Protein AF-A0A150WQ04-F1 (afdb_monomer_lite)

Radius of gyration: 28.23 Å; chains: 1; bounding box: 36×50×109 Å

Organism: Bdellovibrio bacteriovorus (NCBI:txid959)

Structure (mmCIF, N/CA/C/O backbone):
data_AF-A0A150WQ04-F1
#
_entry.id   AF-A0A150WQ04-F1
#
loop_
_atom_site.group_PDB
_atom_site.id
_atom_site.type_symbol
_atom_site.label_atom_id
_atom_site.label_alt_id
_atom_site.label_comp_id
_atom_site.label_asym_id
_atom_site.label_entity_id
_atom_site.label_seq_id
_atom_site.pdbx_PDB_ins_code
_atom_site.Cartn_x
_atom_site.Cartn_y
_atom_site.Cartn_z
_atom_site.occupancy
_atom_site.B_iso_or_equiv
_atom_site.auth_seq_id
_atom_site.auth_comp_id
_atom_site.auth_asym_id
_atom_site.auth_atom_id
_atom_site.pdbx_PDB_model_num
ATOM 1 N N . MET A 1 1 ? -17.648 -24.889 85.248 1.00 36.50 1 MET A N 1
ATOM 2 C CA . MET A 1 1 ? -16.222 -24.547 85.447 1.00 36.50 1 MET A CA 1
ATOM 3 C C . MET A 1 1 ? -15.378 -25.521 84.634 1.00 36.50 1 MET A C 1
ATOM 5 O O . MET A 1 1 ? -15.550 -26.703 84.865 1.00 36.50 1 MET A O 1
ATOM 9 N N . LYS A 1 2 ? -14.542 -25.002 83.711 1.00 40.31 2 LYS A N 1
ATOM 10 C CA . LYS A 1 2 ? -13.143 -25.417 83.409 1.00 40.31 2 LYS A CA 1
ATOM 11 C C . LYS A 1 2 ? -12.897 -26.932 83.184 1.00 40.31 2 LYS A C 1
ATOM 13 O O . LYS A 1 2 ? -13.078 -27.705 84.106 1.00 40.31 2 LYS A O 1
ATOM 18 N N . ASN A 1 3 ? -12.481 -27.447 82.022 1.00 40.50 3 ASN A N 1
ATOM 19 C CA . ASN A 1 3 ? -11.320 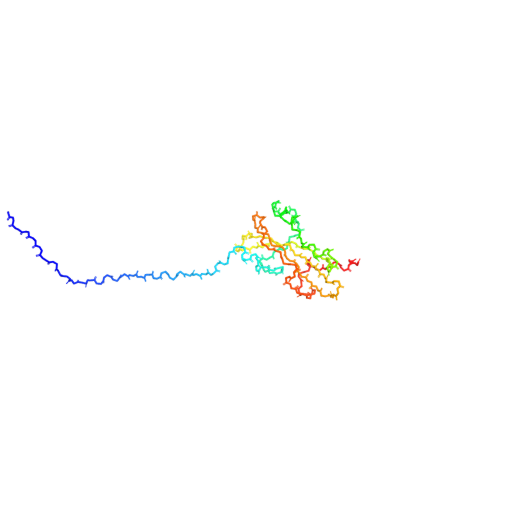-27.129 81.165 1.00 40.50 3 ASN A CA 1
ATOM 20 C C . ASN A 1 3 ? -11.610 -27.691 79.750 1.00 40.50 3 ASN A C 1
ATOM 22 O O . ASN A 1 3 ? -12.222 -28.746 79.651 1.00 40.50 3 ASN A O 1
ATOM 26 N N . LEU A 1 4 ? -11.381 -27.023 78.618 1.00 40.97 4 LEU A N 1
ATOM 27 C CA . LEU A 1 4 ? -10.168 -26.405 78.065 1.00 40.97 4 LEU A CA 1
ATOM 28 C C . LEU A 1 4 ? -9.111 -27.425 77.566 1.00 40.97 4 LEU A C 1
ATOM 30 O O . LEU A 1 4 ? -8.373 -27.988 78.363 1.00 40.97 4 LEU A O 1
ATOM 34 N N . MET A 1 5 ? -9.019 -27.491 76.226 1.00 40.22 5 MET A N 1
ATOM 35 C CA . MET A 1 5 ? -7.819 -27.599 75.367 1.00 40.22 5 MET A CA 1
ATOM 36 C C . MET A 1 5 ? -7.293 -28.949 74.825 1.00 40.22 5 MET A C 1
ATOM 38 O O . MET A 1 5 ? -6.803 -29.784 75.570 1.00 40.22 5 MET A O 1
ATOM 42 N N . PHE A 1 6 ? -7.258 -28.969 73.473 1.00 42.41 6 PHE A N 1
ATOM 43 C CA . PHE A 1 6 ? -6.320 -29.594 72.512 1.00 42.41 6 PHE A CA 1
ATOM 44 C C . PHE A 1 6 ? -6.199 -31.135 72.525 1.00 42.41 6 PHE A C 1
ATOM 46 O O . PHE A 1 6 ? -6.132 -31.761 73.566 1.00 42.41 6 PHE A O 1
ATOM 53 N N . VAL A 1 7 ? -6.186 -31.837 71.384 1.00 42.47 7 VAL A N 1
ATOM 54 C CA . VAL A 1 7 ? -5.128 -31.791 70.360 1.00 42.47 7 VAL A CA 1
ATOM 55 C C . VAL A 1 7 ? -5.639 -32.289 68.991 1.00 42.47 7 VAL A C 1
ATOM 57 O O . VAL A 1 7 ? -6.342 -33.287 68.880 1.00 42.47 7 VAL A O 1
ATOM 60 N N . PHE A 1 8 ? -5.218 -31.550 67.966 1.00 42.50 8 PHE A N 1
ATOM 61 C CA . PHE A 1 8 ? -5.157 -31.843 66.530 1.00 42.50 8 PHE A CA 1
ATOM 62 C C . PHE A 1 8 ? -4.622 -33.248 66.178 1.00 42.50 8 PHE A C 1
ATOM 64 O O . PHE A 1 8 ? -3.523 -33.581 66.608 1.00 42.50 8 PHE A O 1
ATOM 71 N N . ALA A 1 9 ? -5.273 -33.978 65.263 1.00 41.41 9 ALA A N 1
ATOM 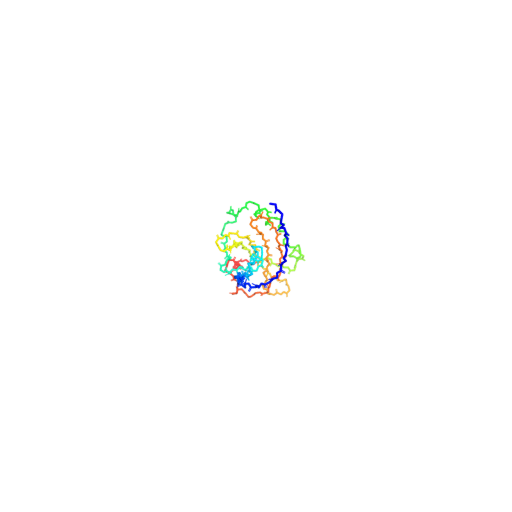72 C CA . ALA A 1 9 ? -4.579 -34.811 64.268 1.00 41.41 9 ALA A CA 1
ATOM 73 C C . ALA A 1 9 ? -5.519 -35.246 63.128 1.00 41.41 9 ALA A C 1
ATOM 75 O O . ALA A 1 9 ? -6.516 -35.921 63.349 1.00 41.41 9 ALA A O 1
ATOM 76 N N . MET A 1 10 ? -5.155 -34.807 61.920 1.00 40.50 10 MET A N 1
ATOM 77 C CA . MET A 1 10 ? -5.419 -35.352 60.583 1.00 40.50 10 MET A CA 1
ATOM 78 C C . MET A 1 10 ? -6.412 -36.518 60.422 1.00 40.50 10 MET A C 1
ATOM 80 O O . MET A 1 10 ? -6.168 -37.611 60.916 1.00 40.50 10 MET A O 1
ATOM 84 N N . LEU A 1 11 ? -7.365 -36.355 59.497 1.00 38.66 11 LEU A N 1
ATOM 85 C CA . LEU A 1 11 ? -7.437 -37.248 58.332 1.00 38.66 11 LEU A CA 1
ATOM 86 C C . LEU A 1 11 ? -8.129 -36.537 57.154 1.00 38.66 11 LEU A C 1
ATOM 88 O O . LEU A 1 11 ? -9.347 -36.405 57.071 1.00 38.66 11 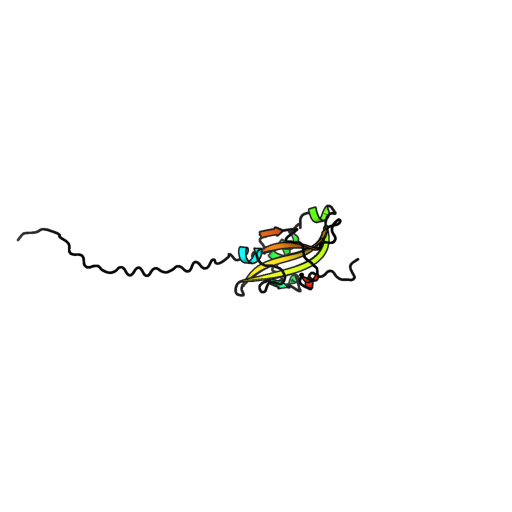LEU A O 1
ATOM 92 N N . THR A 1 12 ? -7.276 -36.015 56.277 1.00 46.84 12 THR A N 1
ATOM 93 C CA . THR A 1 12 ? -7.431 -35.910 54.819 1.00 46.84 12 THR A CA 1
ATOM 94 C C . THR A 1 12 ? -8.753 -36.425 54.239 1.00 46.84 12 THR A C 1
ATOM 96 O O . THR A 1 12 ? -8.877 -37.592 53.871 1.00 46.84 12 THR A O 1
ATOM 99 N N . SER A 1 13 ? -9.710 -35.519 54.057 1.00 43.25 13 SER A N 1
ATOM 100 C CA . SER A 1 13 ? -10.723 -35.664 53.011 1.00 43.25 13 SER A CA 1
ATOM 101 C C . SER A 1 13 ? -10.244 -34.855 51.818 1.00 43.25 13 SER A C 1
ATOM 103 O O . SER A 1 13 ? -10.257 -33.626 51.836 1.00 43.25 13 SER A O 1
ATOM 105 N N . VAL A 1 14 ? -9.732 -35.582 50.829 1.00 45.94 14 VAL A N 1
ATOM 106 C CA . VAL A 1 14 ? -9.335 -35.107 49.505 1.00 45.94 14 VAL A CA 1
ATOM 107 C C . VAL A 1 14 ? -10.547 -34.433 48.869 1.00 45.94 14 VAL A C 1
ATOM 109 O O . VAL A 1 14 ? -11.377 -35.078 48.234 1.00 45.94 14 VAL A O 1
ATOM 112 N N . VAL A 1 15 ? -10.684 -33.124 49.069 1.00 44.66 15 VAL A N 1
ATOM 113 C CA . VAL A 1 15 ? -11.524 -32.311 48.198 1.00 44.66 15 VAL A CA 1
ATOM 114 C C . VAL A 1 15 ? -10.698 -32.134 46.941 1.00 44.66 15 VAL A C 1
ATOM 116 O O . VAL A 1 15 ? -9.735 -31.370 46.916 1.00 44.66 15 VAL A O 1
ATOM 119 N N . PHE A 1 16 ? -11.037 -32.939 45.936 1.00 42.72 16 PHE A N 1
ATOM 120 C CA . PHE A 1 16 ? -10.578 -32.785 44.569 1.00 42.72 16 PHE A CA 1
ATOM 121 C C . PHE A 1 16 ? -10.738 -31.318 44.183 1.00 42.72 16 PHE A C 1
ATOM 123 O O . PHE A 1 16 ? -11.841 -30.837 43.920 1.00 42.72 16 PHE A O 1
ATOM 130 N N . VAL A 1 17 ? -9.623 -30.591 44.182 1.00 47.22 17 VAL A N 1
ATOM 131 C CA . VAL A 1 17 ? -9.541 -29.320 43.488 1.00 47.22 17 VAL A CA 1
ATOM 132 C C . VAL A 1 17 ? -9.683 -29.707 42.027 1.00 47.22 17 VAL A C 1
ATOM 134 O O . VAL A 1 17 ? -8.724 -30.186 41.421 1.00 47.22 17 VAL A O 1
ATOM 137 N N . ASN A 1 18 ? -10.899 -29.577 41.495 1.00 41.47 18 ASN A N 1
ATOM 138 C CA . ASN A 1 18 ? -11.136 -29.497 40.064 1.00 41.47 18 ASN A CA 1
ATOM 139 C C . ASN A 1 18 ? -10.281 -28.333 39.564 1.00 41.47 18 ASN A C 1
ATOM 141 O O . ASN A 1 18 ? -10.725 -27.189 39.505 1.00 41.47 18 ASN A O 1
ATOM 145 N N . HIS A 1 19 ? -9.026 -28.626 39.238 1.00 44.25 19 HIS A N 1
ATOM 146 C CA . HIS A 1 19 ? -8.267 -27.844 38.293 1.00 44.25 19 HIS A CA 1
ATOM 147 C C . HIS A 1 19 ? -8.960 -28.102 36.962 1.00 44.25 19 HIS A C 1
ATOM 149 O O . HIS A 1 19 ? -8.553 -28.956 36.179 1.00 44.25 19 HIS A O 1
ATOM 155 N N . ALA A 1 20 ? -10.062 -27.385 36.735 1.00 48.19 20 ALA A N 1
ATOM 156 C CA . ALA A 1 20 ? -10.437 -27.012 35.394 1.00 48.19 20 ALA A CA 1
ATOM 157 C C . ALA A 1 20 ? -9.240 -26.216 34.879 1.00 48.19 20 ALA A C 1
ATOM 159 O O . ALA A 1 20 ? -9.105 -25.018 35.120 1.00 48.19 20 ALA A O 1
ATOM 160 N N . GLN A 1 21 ? -8.299 -26.937 34.278 1.00 46.62 21 GLN A N 1
ATOM 161 C CA . GLN A 1 21 ? -7.299 -26.366 33.414 1.00 46.62 21 GLN A CA 1
ATOM 162 C C . GLN A 1 21 ? -8.128 -25.718 32.312 1.00 46.62 21 GLN A C 1
ATOM 164 O O . GLN A 1 21 ? -8.597 -26.385 31.391 1.00 46.62 21 GLN A O 1
ATOM 169 N N . ALA A 1 22 ? -8.404 -24.423 32.461 1.00 51.16 22 ALA A N 1
ATOM 170 C CA . ALA A 1 22 ? -8.683 -23.593 31.318 1.00 51.16 22 ALA A CA 1
ATOM 171 C C . ALA A 1 22 ? -7.450 -23.779 30.437 1.00 51.16 22 ALA A C 1
ATOM 173 O O . ALA A 1 22 ? -6.388 -23.220 30.709 1.00 51.16 22 ALA A O 1
ATOM 174 N N . GLN A 1 23 ? -7.550 -24.674 29.454 1.00 48.19 23 GLN A N 1
ATOM 175 C CA . GLN A 1 23 ? -6.697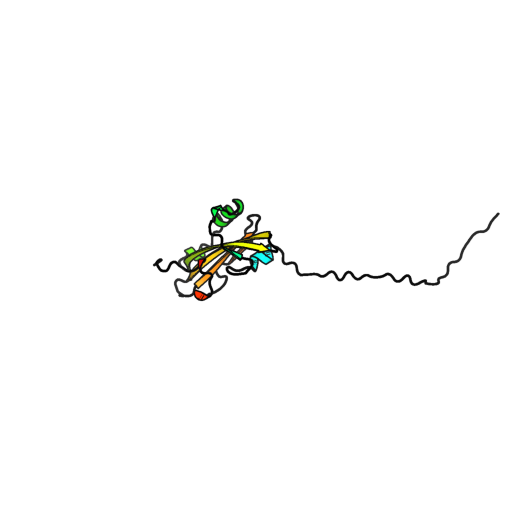 -24.611 28.289 1.00 48.19 23 GLN A CA 1
ATOM 176 C C . GLN A 1 23 ? -6.993 -23.239 27.707 1.00 48.19 23 GLN A C 1
ATOM 178 O O . GLN A 1 23 ? -7.983 -23.039 27.007 1.00 48.19 23 GLN A O 1
ATOM 183 N N . GLN A 1 24 ? -6.191 -22.267 28.126 1.00 46.12 24 GLN A N 1
ATOM 184 C CA . GLN A 1 24 ? -6.082 -20.988 27.475 1.00 46.12 24 GLN A CA 1
ATOM 185 C C . GLN A 1 24 ? -5.668 -21.346 26.051 1.00 46.12 24 GLN A C 1
ATOM 187 O O . GLN A 1 24 ? -4.519 -21.706 25.801 1.00 46.12 24 GLN A O 1
ATOM 192 N N . LEU A 1 25 ? -6.651 -21.391 25.148 1.00 47.50 25 LEU A N 1
ATOM 193 C CA . LEU A 1 25 ? -6.402 -21.377 23.720 1.00 47.50 25 LEU A CA 1
ATOM 194 C C . LEU A 1 25 ? -5.682 -20.056 23.463 1.00 47.50 25 LEU A C 1
ATOM 196 O O . LEU A 1 25 ? -6.311 -19.023 23.243 1.00 47.50 25 LEU A O 1
ATOM 200 N N . GLU A 1 26 ? -4.357 -20.074 23.545 1.00 46.97 26 GLU A N 1
ATOM 201 C CA . GLU A 1 26 ? -3.532 -19.065 22.907 1.00 46.97 26 GLU A CA 1
ATOM 202 C C . GLU A 1 26 ? -3.665 -19.301 21.405 1.00 46.97 26 GLU A C 1
ATOM 204 O O . GLU A 1 26 ? -2.834 -19.934 20.760 1.00 46.97 26 GLU A O 1
ATOM 209 N N . LEU A 1 27 ? -4.779 -18.835 20.841 1.00 53.94 27 LEU A N 1
ATOM 210 C CA . LEU A 1 27 ? -4.773 -18.477 19.437 1.00 53.94 27 LEU A CA 1
ATOM 211 C C . LEU A 1 27 ? -3.745 -17.347 19.327 1.00 53.94 27 LEU A C 1
ATOM 213 O O . LEU A 1 27 ? -3.860 -16.370 20.075 1.00 53.94 27 LEU A O 1
ATOM 217 N N . PRO A 1 28 ? -2.730 -17.460 18.456 1.00 49.75 28 PRO A N 1
ATOM 218 C CA . PRO A 1 28 ? -1.837 -16.351 18.193 1.00 49.75 28 PRO A CA 1
ATOM 219 C C . PRO A 1 28 ? -2.660 -15.304 17.444 1.00 49.75 28 PRO A C 1
ATOM 221 O O . PRO A 1 28 ? -2.694 -15.280 16.216 1.00 49.75 28 PRO A O 1
ATOM 224 N N . PHE A 1 29 ? -3.396 -14.473 18.181 1.00 58.03 29 PHE A N 1
ATOM 225 C CA . PHE A 1 29 ? -4.027 -13.302 17.607 1.00 58.03 29 PHE A CA 1
ATOM 226 C C . PHE A 1 29 ? -2.885 -12.380 17.207 1.00 58.03 29 PHE A C 1
ATOM 228 O O . PHE A 1 29 ? -2.285 -11.707 18.047 1.00 58.03 29 PHE A O 1
ATOM 235 N N . LYS A 1 30 ? -2.541 -12.418 15.917 1.00 74.75 30 LYS A N 1
ATOM 236 C CA . LYS A 1 30 ? -1.685 -11.405 15.315 1.00 74.75 30 LYS A CA 1
ATOM 237 C C . LYS A 1 30 ? -2.293 -10.044 15.646 1.00 74.75 30 LYS A C 1
ATOM 239 O O . LYS A 1 30 ? -3.510 -9.872 15.571 1.00 74.75 30 LYS A O 1
ATOM 244 N N . SER A 1 31 ? -1.466 -9.085 16.047 1.00 88.12 31 SER A N 1
ATOM 245 C CA . SER A 1 31 ? -1.954 -7.720 16.241 1.00 88.12 31 SER A CA 1
ATOM 246 C C . SER A 1 31 ? -2.472 -7.152 14.913 1.00 88.12 31 SER A C 1
ATOM 248 O O . SER A 1 31 ? -2.043 -7.578 13.844 1.00 88.12 31 SER A O 1
ATOM 250 N N . ALA A 1 32 ? -3.364 -6.160 14.966 1.00 90.62 32 ALA A N 1
ATOM 251 C CA . ALA A 1 32 ? -3.856 -5.466 13.770 1.00 90.62 32 ALA A CA 1
ATOM 252 C C . ALA A 1 32 ? -2.708 -4.957 12.872 1.00 90.62 32 ALA A C 1
ATOM 254 O O . ALA A 1 32 ? -2.760 -5.092 11.652 1.00 90.62 32 ALA A O 1
ATOM 255 N N . ASP A 1 33 ? -1.642 -4.446 13.493 1.00 93.12 33 ASP A N 1
ATOM 256 C CA . ASP A 1 33 ? -0.430 -4.008 12.800 1.00 93.12 33 ASP A CA 1
ATOM 257 C C . ASP A 1 33 ? 0.315 -5.196 12.152 1.00 93.12 33 ASP A C 1
ATOM 259 O O . ASP A 1 33 ? 0.774 -5.086 11.024 1.00 93.12 33 ASP A O 1
ATOM 263 N N . GLN A 1 34 ? 0.387 -6.364 12.804 1.00 93.06 34 GLN A N 1
ATOM 264 C CA . GLN A 1 34 ? 0.974 -7.575 12.207 1.00 93.06 34 GLN A CA 1
ATOM 265 C C . GLN A 1 34 ? 0.142 -8.133 11.049 1.00 93.06 34 GLN A C 1
ATOM 267 O O . GLN A 1 34 ? 0.710 -8.663 10.096 1.00 93.06 34 GLN A O 1
ATOM 272 N N . VAL A 1 35 ? -1.190 -8.051 11.124 1.00 93.44 35 VAL A N 1
ATOM 273 C CA . VAL A 1 35 ? -2.056 -8.406 9.991 1.00 93.44 35 VAL A CA 1
ATOM 274 C C . VAL A 1 35 ? -1.737 -7.483 8.822 1.00 93.44 35 VAL A C 1
ATOM 276 O O . VAL A 1 35 ? -1.406 -7.979 7.751 1.00 93.44 35 VAL A O 1
ATOM 279 N N . LEU A 1 36 ? -1.728 -6.167 9.051 1.00 95.19 36 LEU A N 1
ATOM 280 C CA . LEU A 1 36 ? -1.401 -5.172 8.031 1.00 95.19 36 LEU A CA 1
ATOM 281 C C . LEU A 1 36 ? -0.035 -5.426 7.376 1.00 95.19 36 LEU A C 1
ATOM 283 O O . LEU A 1 36 ? 0.031 -5.521 6.158 1.00 95.19 36 LEU A O 1
ATOM 287 N N . LEU A 1 37 ? 1.025 -5.600 8.170 1.00 93.56 37 LEU A N 1
ATOM 288 C CA . LEU A 1 37 ? 2.393 -5.808 7.670 1.00 93.56 37 LEU A CA 1
ATOM 289 C C . LEU A 1 37 ? 2.599 -7.144 6.93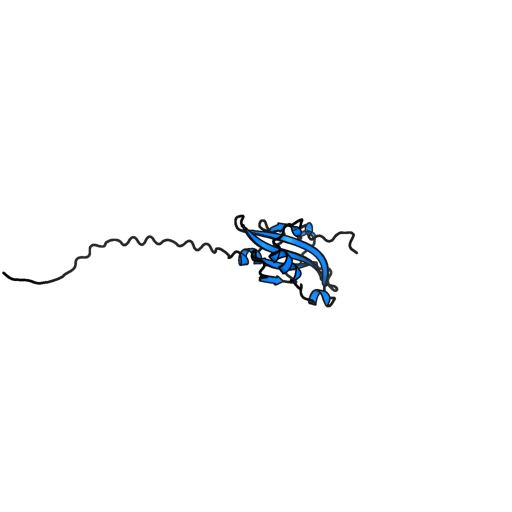6 1.00 93.56 37 LEU A C 1
ATOM 291 O O . LEU A 1 37 ? 3.588 -7.310 6.232 1.00 93.56 37 LEU A O 1
ATOM 295 N N . SER A 1 38 ? 1.692 -8.110 7.111 1.00 92.00 38 SER A N 1
ATOM 296 C CA . SER A 1 38 ? 1.744 -9.397 6.400 1.00 92.00 38 SER A CA 1
ATOM 297 C C . SER A 1 38 ? 0.721 -9.522 5.272 1.00 92.00 38 SER A C 1
ATOM 299 O O . SER A 1 38 ? 0.570 -10.614 4.736 1.00 92.00 38 SER A O 1
ATOM 301 N N . THR A 1 39 ? 0.012 -8.438 4.942 1.00 92.75 39 THR A N 1
ATOM 302 C CA . THR A 1 39 ? -1.009 -8.409 3.890 1.00 92.75 39 THR A CA 1
ATOM 303 C C . THR A 1 39 ? -0.448 -7.819 2.603 1.00 92.75 39 THR A C 1
ATOM 305 O O . THR A 1 39 ? 0.180 -6.762 2.633 1.00 92.75 39 THR A O 1
ATOM 308 N N . MET A 1 40 ? -0.756 -8.459 1.478 1.00 90.62 40 MET A N 1
ATOM 309 C CA . MET A 1 40 ? -0.340 -8.055 0.139 1.00 90.62 40 MET A CA 1
ATOM 310 C C . MET A 1 40 ? -1.498 -7.528 -0.712 1.00 90.62 40 MET A C 1
ATOM 312 O O . MET A 1 40 ? -2.653 -7.924 -0.518 1.00 90.62 40 MET A O 1
ATOM 316 N N . PRO A 1 41 ? -1.217 -6.666 -1.708 1.00 90.12 41 PRO A N 1
ATOM 317 C CA . PRO A 1 41 ? -2.146 -6.423 -2.806 1.00 90.12 41 PRO A CA 1
ATOM 318 C C . PRO A 1 41 ? -2.624 -7.743 -3.429 1.00 90.12 41 PRO A C 1
ATOM 320 O O . PRO A 1 41 ? -1.814 -8.587 -3.798 1.00 90.12 41 PRO A O 1
ATOM 323 N N . GLY A 1 42 ? -3.942 -7.921 -3.545 1.00 86.69 42 GLY A N 1
ATOM 324 C CA . GLY A 1 42 ? -4.555 -9.154 -4.059 1.00 86.69 42 GLY A CA 1
ATOM 325 C C . GLY A 1 42 ? -4.942 -10.184 -2.990 1.00 86.69 42 GLY A C 1
ATOM 326 O O . GLY A 1 42 ? -5.717 -11.095 -3.291 1.00 86.69 42 GLY A O 1
ATOM 327 N N . ASP A 1 43 ? -4.499 -10.024 -1.740 1.00 91.81 43 ASP A N 1
ATOM 328 C CA . ASP A 1 43 ? -4.964 -10.875 -0.644 1.00 91.81 43 ASP A CA 1
ATOM 329 C C . ASP A 1 43 ? -6.452 -10.649 -0.345 1.00 91.81 43 ASP A C 1
ATOM 331 O O . ASP A 1 43 ? -6.992 -9.554 -0.496 1.00 91.81 43 ASP A O 1
ATOM 335 N N . ALA A 1 44 ? -7.126 -11.679 0.176 1.00 91.62 44 ALA A N 1
ATOM 336 C CA . ALA A 1 44 ? -8.561 -11.631 0.480 1.00 91.62 44 ALA A CA 1
ATOM 337 C C . ALA A 1 44 ? -8.957 -10.520 1.475 1.00 91.62 44 ALA A C 1
ATOM 339 O O . ALA A 1 44 ? -10.117 -10.108 1.526 1.00 91.62 44 ALA A O 1
ATOM 340 N N . ASN A 1 45 ? -8.010 -10.066 2.293 1.00 93.56 45 ASN A N 1
ATOM 341 C CA . ASN A 1 45 ? -8.194 -9.020 3.287 1.00 93.56 45 ASN A CA 1
ATOM 342 C C . ASN A 1 45 ? -7.716 -7.633 2.824 1.00 93.56 45 ASN A C 1
ATOM 344 O O . ASN A 1 45 ? -7.941 -6.669 3.560 1.00 93.56 45 ASN A O 1
ATOM 348 N N . ALA A 1 46 ? -7.127 -7.521 1.629 1.00 95.50 46 ALA A N 1
ATOM 349 C CA . ALA A 1 46 ? -6.763 -6.269 0.976 1.00 95.50 46 ALA A CA 1
ATOM 350 C C . ALA A 1 46 ? -7.807 -5.896 -0.080 1.00 95.50 46 ALA A C 1
ATOM 352 O O . ALA A 1 46 ? -8.123 -6.664 -0.987 1.00 95.50 46 ALA A O 1
ATOM 353 N N . ARG A 1 47 ? -8.357 -4.687 0.014 1.00 94.94 47 ARG A N 1
ATOM 354 C CA . ARG A 1 47 ? -9.395 -4.203 -0.900 1.00 94.94 47 ARG A CA 1
ATOM 355 C C . ARG A 1 47 ? -8.935 -2.941 -1.598 1.00 94.94 47 ARG A C 1
ATOM 357 O O . ARG A 1 47 ? -8.629 -1.956 -0.934 1.00 94.94 47 ARG A O 1
ATOM 364 N N . TYR A 1 48 ? -8.934 -2.961 -2.925 1.00 94.69 48 TYR A N 1
ATOM 365 C CA . TYR A 1 48 ? -8.557 -1.801 -3.725 1.00 94.69 48 TYR A CA 1
ATOM 366 C C . TYR A 1 48 ? -9.469 -0.590 -3.467 1.00 94.69 48 TYR A C 1
ATOM 368 O O . TYR A 1 48 ? -10.695 -0.710 -3.343 1.00 94.69 48 TYR A O 1
ATOM 376 N N . ILE A 1 49 ? -8.853 0.590 -3.416 1.00 93.00 49 ILE A N 1
ATOM 377 C CA . ILE A 1 49 ? -9.504 1.876 -3.192 1.00 93.00 49 ILE A CA 1
ATOM 378 C C . ILE A 1 49 ? -9.498 2.669 -4.497 1.00 93.00 49 ILE A C 1
ATOM 380 O O . ILE A 1 49 ? -8.522 3.318 -4.855 1.00 93.00 49 ILE A O 1
ATOM 384 N N . ASN A 1 50 ? -10.652 2.685 -5.163 1.00 87.44 50 ASN A N 1
ATOM 385 C CA . ASN A 1 50 ? -10.864 3.446 -6.398 1.00 87.44 50 ASN A CA 1
ATOM 386 C C . ASN A 1 50 ? -10.845 4.975 -6.201 1.00 87.44 50 ASN A C 1
ATOM 388 O O . ASN A 1 50 ? -10.741 5.725 -7.167 1.00 87.44 50 ASN A O 1
ATOM 392 N N . ASN A 1 51 ? -11.036 5.459 -4.970 1.00 85.81 51 ASN A N 1
ATOM 393 C CA . ASN A 1 51 ? -11.113 6.887 -4.685 1.00 85.81 51 ASN A CA 1
ATOM 394 C C . ASN A 1 51 ? -10.394 7.237 -3.378 1.00 85.81 51 ASN A C 1
ATOM 396 O O . ASN A 1 51 ? -10.945 7.083 -2.291 1.00 85.81 51 ASN A O 1
ATOM 400 N N . VAL A 1 52 ? -9.187 7.785 -3.498 1.00 79.94 52 VAL A N 1
ATOM 401 C CA . VAL A 1 52 ? -8.344 8.210 -2.368 1.00 79.94 52 VAL A CA 1
ATOM 402 C C . VAL A 1 52 ? -9.062 9.227 -1.467 1.00 79.94 52 VAL A C 1
ATOM 404 O O . VAL A 1 52 ? -8.819 9.266 -0.264 1.00 79.94 52 VAL A O 1
ATOM 407 N N . SER A 1 53 ? -10.024 10.001 -1.990 1.00 82.88 53 SER A N 1
ATOM 408 C CA . SER A 1 53 ? -10.775 10.975 -1.191 1.00 82.88 53 SER A CA 1
ATOM 409 C C . SER A 1 53 ? -11.700 10.340 -0.144 1.00 82.88 53 SER A C 1
ATOM 411 O O . SER A 1 53 ? -12.221 11.062 0.706 1.00 82.88 53 SER A O 1
ATOM 413 N N . SER A 1 54 ? -11.961 9.027 -0.203 1.00 84.69 54 SER A N 1
ATOM 414 C CA . SER A 1 54 ? -12.724 8.319 0.834 1.00 84.69 54 SER A CA 1
ATOM 415 C C . SER A 1 54 ? -11.875 7.924 2.042 1.00 84.69 54 SER A C 1
ATOM 417 O O . SER A 1 54 ? -12.424 7.476 3.049 1.00 84.69 54 SER A O 1
ATOM 419 N N . LEU A 1 55 ? -10.551 8.070 1.958 1.00 89.38 55 LEU A N 1
ATOM 420 C CA . LEU A 1 55 ? -9.652 7.756 3.057 1.00 89.38 55 LEU A CA 1
ATOM 421 C C . LEU A 1 55 ? -9.819 8.747 4.219 1.00 89.38 55 LEU A C 1
ATOM 423 O O . LEU A 1 55 ? -10.070 9.939 4.009 1.00 89.38 55 LEU A O 1
ATOM 427 N N . PRO A 1 56 ? -9.609 8.304 5.472 1.00 93.31 56 PRO A N 1
ATOM 428 C CA . PRO A 1 56 ? -9.520 9.218 6.600 1.00 93.31 56 PRO A CA 1
ATOM 429 C C . PRO A 1 56 ? -8.429 10.271 6.366 1.00 93.31 56 PRO A C 1
ATOM 431 O O . PRO A 1 56 ? -7.305 9.935 6.010 1.00 93.31 56 PRO A O 1
ATOM 434 N N . SER A 1 57 ? -8.708 11.543 6.656 1.00 92.69 57 SER A N 1
ATOM 435 C CA . SER A 1 57 ? -7.774 12.652 6.380 1.00 92.69 57 SER A CA 1
ATOM 436 C C . SER A 1 57 ? -6.381 12.479 6.998 1.00 92.69 57 SER A C 1
ATOM 438 O O . SER A 1 57 ? -5.380 12.863 6.402 1.00 92.69 57 SER A O 1
ATOM 440 N N . LYS A 1 58 ? -6.296 11.867 8.184 1.00 92.81 58 LYS A N 1
ATOM 441 C CA . LYS A 1 58 ? -5.023 11.530 8.845 1.00 92.81 58 LYS A CA 1
ATOM 442 C C . LYS A 1 58 ? -4.207 10.469 8.098 1.00 92.81 58 LYS A C 1
ATOM 444 O O . LYS A 1 58 ? -2.995 10.458 8.235 1.00 92.81 58 LYS A O 1
ATOM 449 N N . VAL A 1 59 ? -4.872 9.584 7.356 1.00 92.75 59 VAL A N 1
ATOM 450 C CA . VAL A 1 59 ? -4.244 8.550 6.525 1.00 92.75 59 VAL A CA 1
ATOM 451 C C . VAL A 1 59 ? -3.754 9.179 5.230 1.00 92.75 59 VAL A C 1
ATOM 453 O O . VAL A 1 59 ? -2.592 9.003 4.902 1.00 92.75 59 VAL A O 1
ATOM 456 N N . VAL A 1 60 ? -4.587 9.999 4.573 1.00 90.62 60 VAL A N 1
ATOM 457 C CA . VAL A 1 60 ? -4.178 10.782 3.389 1.00 90.62 60 VAL A CA 1
ATOM 458 C C . VAL A 1 60 ? -2.932 11.603 3.700 1.00 90.62 60 VAL A C 1
ATOM 460 O O . VAL A 1 60 ? -1.914 11.459 3.042 1.00 90.62 60 VAL A O 1
ATOM 463 N N . LYS A 1 61 ? -2.965 12.370 4.795 1.00 90.00 61 LYS A N 1
ATOM 464 C CA . LYS A 1 61 ? -1.810 13.158 5.229 1.00 90.00 61 LYS A CA 1
ATOM 465 C C . LYS A 1 61 ? -0.581 12.297 5.521 1.00 90.00 61 LYS A C 1
ATOM 467 O O . LYS A 1 61 ? 0.535 12.764 5.341 1.00 90.00 61 LYS A O 1
ATOM 472 N N . ALA A 1 62 ? -0.773 11.090 6.046 1.00 90.06 62 ALA A N 1
ATOM 473 C CA . ALA A 1 62 ? 0.339 10.203 6.333 1.00 90.06 62 ALA A CA 1
ATOM 474 C C . ALA A 1 62 ? 0.960 9.660 5.035 1.00 90.06 62 ALA A C 1
ATOM 476 O O . ALA A 1 62 ? 2.182 9.620 4.975 1.00 90.06 62 ALA A O 1
ATOM 477 N N . PHE A 1 63 ? 0.162 9.346 4.004 1.00 87.25 63 PHE A N 1
ATOM 478 C CA . PHE A 1 63 ? 0.654 9.015 2.658 1.00 87.25 63 PHE A CA 1
ATOM 479 C C . PHE A 1 63 ? 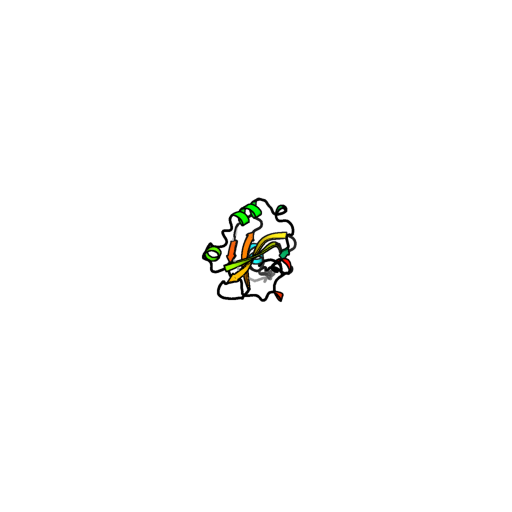1.385 10.193 2.007 1.00 87.25 63 PHE A C 1
ATOM 481 O O . PHE A 1 63 ? 2.503 10.019 1.548 1.00 87.25 63 PHE A O 1
ATOM 488 N N . ASP A 1 64 ? 0.853 11.416 2.097 1.00 84.75 64 ASP A N 1
ATOM 489 C CA . ASP A 1 64 ? 1.536 12.625 1.593 1.00 84.75 64 ASP A CA 1
ATOM 490 C C . ASP A 1 64 ? 2.908 12.875 2.261 1.00 84.75 64 ASP A C 1
ATOM 492 O O . ASP A 1 64 ? 3.707 13.681 1.790 1.00 84.75 64 ASP A O 1
ATOM 496 N N . GLN A 1 65 ? 3.153 12.244 3.414 1.00 82.88 65 GLN A N 1
ATOM 497 C CA . GLN A 1 65 ? 4.398 12.317 4.182 1.00 82.88 65 GLN A CA 1
ATOM 498 C C . GLN A 1 65 ? 5.274 11.070 4.018 1.00 82.88 65 GLN A C 1
ATOM 500 O O . GLN A 1 65 ? 6.355 10.996 4.615 1.00 82.88 65 GLN A O 1
ATOM 505 N N . VAL A 1 66 ? 4.813 10.070 3.265 1.00 74.75 66 VAL A N 1
ATOM 506 C CA . VAL A 1 66 ? 5.652 8.964 2.821 1.00 74.75 66 VAL A CA 1
ATOM 507 C C . VAL A 1 66 ? 6.558 9.521 1.732 1.00 74.75 66 VAL A C 1
ATOM 509 O O . VAL A 1 66 ? 6.229 9.535 0.553 1.00 74.75 66 VAL A O 1
ATOM 512 N N . ASP A 1 67 ? 7.741 9.964 2.145 1.00 65.25 67 ASP A N 1
ATOM 513 C CA . ASP A 1 67 ? 8.880 9.979 1.239 1.00 65.25 67 ASP A CA 1
ATOM 514 C C . ASP A 1 67 ? 9.226 8.511 0.969 1.00 65.25 67 ASP A C 1
ATOM 516 O O . ASP A 1 67 ? 9.945 7.882 1.755 1.00 65.25 67 ASP A O 1
ATOM 520 N N . LEU A 1 68 ? 8.675 7.934 -0.108 1.00 58.47 68 LEU A N 1
ATOM 521 C CA . LEU A 1 68 ? 9.303 6.764 -0.717 1.00 58.47 68 LEU A CA 1
ATOM 522 C C . LEU A 1 68 ? 10.762 7.170 -0.941 1.00 58.47 68 LEU A C 1
ATOM 524 O O . LEU A 1 68 ? 10.994 8.235 -1.523 1.00 58.47 68 LEU A O 1
ATOM 528 N N . PRO A 1 69 ? 11.728 6.441 -0.357 1.00 50.44 69 PRO A N 1
ATOM 529 C CA . PRO A 1 69 ? 13.073 6.952 -0.182 1.00 50.44 69 PRO A CA 1
ATOM 530 C C . PRO A 1 69 ? 13.609 7.480 -1.508 1.00 50.44 69 PRO A C 1
ATOM 532 O O . PRO A 1 69 ? 13.484 6.834 -2.545 1.00 50.44 69 PRO A O 1
ATOM 535 N N . PHE A 1 70 ? 14.214 8.664 -1.440 1.00 39.94 70 PHE A N 1
ATOM 536 C CA . PHE A 1 70 ? 14.878 9.373 -2.534 1.00 39.94 70 PHE A CA 1
ATOM 537 C C . PHE A 1 70 ? 15.873 8.494 -3.327 1.00 39.94 70 PHE A C 1
ATOM 539 O O . PHE A 1 70 ? 16.236 8.859 -4.432 1.00 39.94 70 PHE A O 1
ATOM 546 N N . GLU A 1 71 ? 16.220 7.295 -2.847 1.00 45.09 71 GLU A N 1
ATOM 547 C CA . GLU A 1 71 ? 16.887 6.226 -3.609 1.00 45.09 71 GLU A CA 1
ATOM 548 C C . GLU A 1 71 ? 16.110 5.788 -4.875 1.00 45.09 71 GLU A C 1
ATOM 550 O O . GLU A 1 71 ? 16.708 5.308 -5.837 1.00 45.09 71 GLU A O 1
ATOM 555 N N . MET A 1 72 ? 14.794 6.032 -4.943 1.00 47.66 72 MET A N 1
ATOM 556 C CA . MET A 1 72 ? 14.002 5.943 -6.181 1.00 47.66 72 MET A CA 1
ATOM 557 C C . MET A 1 72 ? 14.186 7.159 -7.111 1.00 47.66 72 MET A C 1
ATOM 559 O O . MET A 1 72 ? 13.891 7.082 -8.298 1.00 47.66 72 MET A O 1
ATOM 563 N N . GLY A 1 73 ? 14.681 8.280 -6.584 1.00 41.38 73 GLY A N 1
ATOM 564 C CA . GLY A 1 73 ? 15.002 9.534 -7.278 1.00 41.38 73 GLY A CA 1
ATOM 565 C C . GLY A 1 73 ? 16.492 9.726 -7.601 1.00 41.38 73 GLY A C 1
ATOM 566 O O . GLY A 1 73 ? 16.831 10.630 -8.363 1.00 41.38 73 GLY A O 1
ATOM 567 N N . ASP A 1 74 ? 17.370 8.845 -7.111 1.00 49.56 74 ASP A N 1
ATOM 568 C CA . ASP A 1 74 ? 18.797 8.784 -7.468 1.00 49.56 74 ASP A CA 1
ATOM 569 C C . ASP A 1 74 ? 19.025 8.325 -8.927 1.00 49.56 74 ASP A C 1
ATOM 571 O O . ASP A 1 74 ? 20.157 8.309 -9.414 1.00 49.56 74 ASP A O 1
ATOM 575 N N . GLY A 1 75 ? 17.945 7.959 -9.632 1.00 55.06 75 GLY A N 1
ATOM 576 C CA . GLY A 1 75 ? 17.940 7.503 -11.026 1.00 55.06 75 GLY A CA 1
ATOM 577 C C . GLY A 1 75 ? 17.950 5.981 -11.200 1.00 55.06 75 GLY A C 1
ATOM 578 O O . GLY A 1 75 ? 18.036 5.503 -12.332 1.00 55.06 75 GLY A O 1
ATOM 579 N N . TYR A 1 76 ? 17.864 5.215 -10.107 1.00 69.19 76 TYR A N 1
ATOM 580 C CA . TYR A 1 76 ? 17.906 3.749 -10.149 1.00 69.19 76 TYR A CA 1
ATOM 581 C C . TYR A 1 76 ? 16.552 3.090 -10.400 1.00 69.19 76 TYR A C 1
ATOM 583 O O . TYR A 1 76 ? 16.533 2.033 -11.023 1.00 69.19 76 TYR A O 1
ATOM 591 N N . TYR A 1 77 ? 15.444 3.698 -9.967 1.00 74.75 77 TYR A N 1
ATOM 592 C CA . TYR A 1 77 ? 14.101 3.155 -10.165 1.00 74.75 77 TYR A CA 1
ATOM 593 C C . TYR A 1 77 ? 13.249 4.084 -11.026 1.00 74.75 77 TYR A C 1
ATOM 595 O O . TYR A 1 77 ? 13.253 5.300 -10.860 1.00 74.75 77 TYR A O 1
ATOM 603 N N . ASN A 1 78 ? 12.467 3.490 -11.920 1.00 79.31 78 ASN A N 1
ATOM 604 C CA . ASN A 1 78 ? 11.450 4.172 -12.703 1.00 79.31 78 ASN A CA 1
ATOM 605 C C . ASN A 1 78 ? 10.077 3.759 -12.176 1.00 79.31 78 ASN A C 1
ATOM 607 O O . ASN A 1 78 ? 9.732 2.576 -12.219 1.00 79.31 78 ASN A O 1
ATOM 611 N N . TYR A 1 79 ? 9.306 4.728 -11.685 1.00 81.25 79 TYR A N 1
ATOM 612 C CA . TYR A 1 79 ? 7.914 4.519 -11.290 1.00 81.25 79 TYR A CA 1
ATOM 613 C C . TYR A 1 79 ? 7.056 4.171 -12.511 1.00 81.25 79 TYR A C 1
ATOM 615 O O . TYR A 1 79 ? 7.204 4.779 -13.574 1.00 81.25 79 TYR A O 1
ATOM 623 N N . ARG A 1 80 ? 6.149 3.205 -12.349 1.00 83.88 80 ARG A N 1
ATOM 624 C CA . ARG A 1 80 ? 5.269 2.715 -13.417 1.00 83.88 80 ARG A CA 1
ATOM 625 C C . ARG A 1 80 ? 3.794 2.910 -13.097 1.00 83.88 80 ARG A C 1
ATOM 627 O O . ARG A 1 80 ? 3.060 3.430 -13.928 1.00 83.88 80 ARG A O 1
ATOM 634 N N . ALA A 1 81 ? 3.368 2.502 -11.906 1.00 86.69 81 ALA A N 1
ATOM 635 C CA . ALA A 1 81 ? 1.973 2.558 -11.480 1.00 86.69 81 ALA A CA 1
ATOM 636 C C . ALA A 1 81 ? 1.869 2.547 -9.951 1.00 86.69 81 ALA A C 1
ATOM 638 O O . ALA A 1 81 ? 2.817 2.173 -9.261 1.00 86.69 81 ALA A O 1
ATOM 639 N N . GLY A 1 82 ? 0.705 2.927 -9.427 1.00 88.00 82 GLY A N 1
ATOM 640 C CA . GLY A 1 82 ? 0.472 3.024 -7.993 1.00 88.00 82 GLY A CA 1
ATOM 641 C C . GLY A 1 82 ? -0.993 2.807 -7.648 1.00 88.00 82 GLY A C 1
ATOM 642 O O . GLY A 1 82 ? -1.888 3.227 -8.383 1.00 88.00 82 GLY A O 1
ATOM 643 N N . ALA A 1 83 ? -1.241 2.134 -6.529 1.00 91.19 83 ALA A N 1
ATOM 644 C CA . ALA A 1 83 ? -2.579 1.797 -6.066 1.00 91.19 83 ALA A CA 1
ATOM 645 C C . ALA A 1 83 ? -2.668 1.820 -4.537 1.00 91.19 83 ALA A C 1
ATOM 647 O O . ALA A 1 83 ? -1.706 1.528 -3.827 1.00 91.19 83 ALA A O 1
ATOM 648 N N . PHE A 1 84 ? -3.864 2.118 -4.030 1.00 93.38 84 PHE A N 1
ATOM 649 C CA . PHE A 1 84 ? -4.157 2.138 -2.600 1.00 93.38 84 PHE A CA 1
ATOM 650 C C . PHE A 1 84 ? -5.082 0.986 -2.222 1.00 93.38 84 PHE A C 1
ATOM 652 O O . PHE A 1 84 ? -6.047 0.692 -2.932 1.00 93.38 84 PHE A O 1
ATOM 659 N N . TYR A 1 85 ? -4.825 0.378 -1.068 1.00 95.75 85 TYR A N 1
ATOM 660 C CA . TYR A 1 85 ? -5.601 -0.736 -0.537 1.00 95.75 85 TYR A CA 1
ATOM 661 C C . TYR A 1 85 ? -6.018 -0.472 0.909 1.00 95.75 85 TYR A C 1
ATOM 663 O O . TYR A 1 85 ? -5.247 0.050 1.712 1.00 95.75 85 TYR A O 1
ATOM 671 N N . GLU A 1 86 ? -7.244 -0.859 1.251 1.00 96.38 86 GLU A N 1
ATOM 672 C CA . GLU A 1 86 ? -7.750 -0.948 2.619 1.00 96.38 86 GLU A CA 1
ATOM 673 C C . GLU A 1 86 ? -7.558 -2.380 3.115 1.00 96.38 86 GLU A C 1
ATOM 675 O O . GLU A 1 86 ? -7.994 -3.326 2.457 1.00 96.38 86 GLU A O 1
ATOM 680 N N . VAL A 1 87 ? -6.943 -2.545 4.285 1.00 97.25 87 VAL A N 1
ATOM 681 C CA . VAL A 1 87 ? -6.764 -3.855 4.915 1.00 97.25 87 VAL A CA 1
ATOM 682 C C . VAL A 1 87 ? -7.757 -4.024 6.050 1.00 97.25 87 VAL A C 1
ATOM 684 O O . VAL A 1 87 ? -7.871 -3.173 6.940 1.00 97.25 87 VAL A O 1
ATOM 687 N N . THR A 1 88 ? -8.456 -5.156 6.040 1.00 96.00 88 THR A N 1
ATOM 688 C CA . THR A 1 88 ? -9.450 -5.508 7.057 1.00 96.00 88 THR A CA 1
ATOM 689 C C . THR A 1 88 ? -9.053 -6.760 7.830 1.00 96.00 88 THR A C 1
ATOM 691 O O . THR A 1 88 ? -8.483 -7.691 7.280 1.00 96.00 88 THR A O 1
ATOM 694 N N . ASP A 1 89 ? -9.378 -6.810 9.115 1.00 94.19 89 ASP A N 1
ATOM 695 C CA . ASP A 1 89 ? -9.320 -8.022 9.927 1.00 94.19 89 ASP A CA 1
ATOM 696 C C . ASP A 1 89 ? -10.685 -8.236 10.574 1.00 94.19 89 ASP A C 1
ATOM 698 O O . ASP A 1 89 ? -11.218 -7.339 11.231 1.00 94.19 89 ASP A O 1
ATOM 702 N N . ASN A 1 90 ? -11.290 -9.403 10.346 1.00 90.56 90 ASN A N 1
ATOM 703 C CA . ASN A 1 90 ? -12.626 -9.739 10.851 1.00 90.56 90 ASN A CA 1
ATOM 704 C C . ASN A 1 90 ? -13.690 -8.648 10.579 1.00 90.56 90 ASN A C 1
ATOM 706 O O . ASN A 1 90 ? -14.554 -8.374 11.412 1.00 90.56 90 ASN A O 1
ATOM 710 N N . GLY A 1 91 ? -13.619 -8.005 9.406 1.00 90.31 91 GLY A N 1
ATOM 711 C CA . GLY A 1 91 ? -14.539 -6.938 8.990 1.00 90.31 91 GLY A CA 1
ATOM 712 C C . GLY A 1 91 ? -14.235 -5.549 9.566 1.00 90.31 91 GLY A C 1
ATOM 713 O O . GLY A 1 91 ? -14.991 -4.612 9.315 1.00 90.31 91 GLY A O 1
ATOM 714 N N . VAL A 1 92 ? -13.142 -5.391 10.315 1.00 94.00 92 VAL A N 1
ATOM 715 C CA . VAL A 1 92 ? -12.686 -4.110 10.866 1.00 94.00 92 VAL A CA 1
ATOM 716 C C . VAL A 1 92 ? -11.471 -3.624 10.088 1.00 94.00 92 VAL A C 1
ATOM 718 O O . VAL A 1 92 ? -10.528 -4.378 9.880 1.00 94.00 92 VAL A O 1
ATOM 721 N N . VAL A 1 93 ? -11.458 -2.354 9.686 1.00 96.06 93 VAL A N 1
ATOM 722 C CA . VAL A 1 93 ? -10.290 -1.753 9.025 1.00 96.06 93 VAL A CA 1
ATOM 723 C C . VAL A 1 93 ? -9.127 -1.646 10.010 1.00 96.06 93 VAL A C 1
ATOM 725 O O . VAL A 1 93 ? -9.232 -0.960 11.031 1.00 96.06 93 VAL A O 1
ATOM 728 N N . VAL A 1 94 ? -8.011 -2.299 9.691 1.00 96.62 94 VAL A N 1
ATOM 729 C CA . VAL A 1 94 ? -6.779 -2.272 10.497 1.00 96.62 94 VAL A CA 1
ATOM 730 C C . VAL A 1 94 ? -5.758 -1.273 9.959 1.00 96.62 94 VAL A C 1
ATOM 732 O O . VAL A 1 94 ? -4.997 -0.688 10.733 1.00 96.62 94 VAL A O 1
ATOM 735 N N . GLY A 1 95 ? -5.802 -0.981 8.660 1.00 96.81 95 GLY A N 1
ATOM 736 C CA . GLY A 1 95 ? -4.964 0.031 8.036 1.00 96.81 95 GLY A CA 1
ATOM 737 C C . GLY A 1 95 ? -5.051 0.025 6.523 1.00 96.81 95 GLY A C 1
ATOM 738 O O . GLY A 1 95 ? -6.038 -0.431 5.952 1.00 96.81 95 GLY A O 1
ATOM 739 N N . TYR A 1 96 ? -4.022 0.581 5.903 1.00 96.31 96 TYR A N 1
ATOM 740 C CA . TYR A 1 96 ? -3.972 0.911 4.493 1.00 96.31 96 TYR A CA 1
ATOM 741 C C . TYR A 1 96 ? -2.568 0.664 3.951 1.00 96.31 96 TYR A C 1
ATOM 743 O O . TYR A 1 96 ? -1.579 0.844 4.670 1.00 96.31 96 TYR A O 1
ATOM 751 N N . ILE A 1 97 ? -2.507 0.272 2.684 1.00 94.94 97 ILE A N 1
ATOM 752 C CA . ILE A 1 97 ? -1.272 0.039 1.940 1.00 94.94 97 ILE A CA 1
ATOM 753 C C . ILE A 1 97 ? -1.280 0.966 0.729 1.00 94.94 97 ILE A C 1
ATOM 755 O O . ILE A 1 97 ? -2.276 1.028 0.006 1.00 94.94 97 ILE A O 1
ATOM 759 N N . GLU A 1 98 ? -0.177 1.663 0.505 1.00 92.69 98 GLU A N 1
ATOM 760 C CA . GLU A 1 98 ? 0.152 2.234 -0.798 1.00 92.69 98 GLU A CA 1
ATOM 761 C C . GLU A 1 98 ? 1.161 1.304 -1.468 1.00 92.69 98 GLU A C 1
ATOM 763 O O . GLU A 1 98 ? 2.206 0.994 -0.892 1.00 92.69 98 GLU A O 1
ATOM 768 N N . ALA A 1 99 ? 0.808 0.818 -2.653 1.00 91.69 99 ALA A N 1
ATOM 769 C CA . ALA A 1 99 ? 1.618 -0.091 -3.441 1.00 91.69 99 ALA A CA 1
ATOM 770 C C . ALA A 1 99 ? 2.097 0.621 -4.704 1.00 91.69 99 ALA A C 1
ATOM 772 O O . ALA A 1 99 ? 1.286 1.196 -5.427 1.00 91.69 99 ALA A O 1
ATOM 773 N N . ASN A 1 100 ? 3.399 0.554 -4.967 1.00 88.19 100 ASN A N 1
ATOM 774 C CA . ASN A 1 100 ? 4.058 1.231 -6.076 1.00 88.19 100 ASN A CA 1
ATOM 775 C C . ASN A 1 100 ? 4.794 0.207 -6.932 1.00 88.19 100 ASN A C 1
ATOM 777 O O . ASN A 1 100 ? 5.676 -0.495 -6.438 1.00 88.19 100 ASN A O 1
ATOM 781 N N . LEU A 1 101 ? 4.438 0.136 -8.210 1.00 88.00 101 LEU A N 1
ATOM 782 C CA . LEU A 1 101 ? 5.148 -0.663 -9.195 1.00 88.00 101 LEU A CA 1
ATOM 783 C C . LEU A 1 101 ? 6.310 0.142 -9.771 1.00 88.00 101 LEU A C 1
ATOM 785 O O . LEU A 1 101 ? 6.133 1.272 -10.239 1.00 88.00 101 LEU A O 1
ATOM 789 N N . MET A 1 102 ? 7.490 -0.463 -9.777 1.00 85.69 102 MET A N 1
ATOM 790 C CA . MET A 1 102 ? 8.728 0.165 -10.224 1.00 85.69 102 MET A CA 1
ATOM 791 C C . MET A 1 102 ? 9.551 -0.793 -11.081 1.00 85.69 102 MET A C 1
ATOM 793 O O . MET A 1 102 ? 9.386 -2.005 -11.003 1.00 85.69 102 MET A O 1
ATOM 797 N N . THR A 1 103 ? 10.469 -0.253 -11.875 1.00 83.62 103 THR A N 1
ATOM 798 C CA . THR A 1 103 ? 11.493 -1.028 -12.604 1.00 83.62 103 THR A CA 1
ATOM 799 C C . THR A 1 103 ? 12.869 -0.452 -12.325 1.00 83.62 103 THR A C 1
ATOM 801 O O . THR A 1 103 ? 12.979 0.771 -12.220 1.00 83.62 103 THR A O 1
ATOM 804 N N . TYR A 1 104 ? 13.914 -1.274 -12.289 1.00 78.50 104 TYR A N 1
ATOM 805 C CA . TYR A 1 104 ? 15.284 -0.764 -12.203 1.00 78.50 104 TYR A CA 1
ATOM 806 C C . TYR A 1 104 ? 15.754 -0.212 -13.556 1.00 78.50 104 TYR A C 1
ATOM 808 O O . TYR A 1 104 ? 15.359 -0.686 -14.616 1.00 78.50 104 TYR A O 1
ATOM 816 N N . THR A 1 105 ? 16.631 0.790 -13.554 1.00 74.88 105 THR A N 1
ATOM 817 C CA . THR A 1 105 ? 17.197 1.346 -14.797 1.00 74.88 105 THR A CA 1
ATOM 818 C C . THR A 1 105 ? 18.092 0.336 -15.529 1.00 74.88 105 THR A C 1
ATOM 820 O O . THR A 1 105 ? 18.194 0.373 -16.753 1.00 74.88 105 THR A O 1
ATOM 823 N N . GLU A 1 106 ? 18.718 -0.585 -14.793 1.00 75.75 106 GLU A N 1
ATOM 824 C CA . GLU A 1 106 ? 19.636 -1.601 -15.330 1.00 75.75 106 GLU A CA 1
ATOM 825 C C . GLU A 1 106 ? 19.019 -3.010 -15.398 1.00 75.75 106 GLU A C 1
ATOM 827 O O . GLU A 1 106 ? 19.648 -3.923 -15.933 1.00 75.75 106 GLU A O 1
ATOM 832 N N . ASP A 1 107 ? 17.795 -3.186 -14.891 1.00 74.94 107 ASP A N 1
ATOM 833 C CA . ASP A 1 107 ? 17.098 -4.472 -14.821 1.00 74.94 107 ASP A CA 1
ATOM 834 C C . ASP A 1 107 ? 15.636 -4.303 -15.275 1.00 74.94 107 ASP A C 1
ATOM 836 O O . ASP A 1 107 ? 14.909 -3.494 -14.692 1.00 74.94 107 ASP A O 1
ATOM 840 N N . PRO A 1 108 ? 15.179 -5.042 -16.307 1.00 73.12 108 PRO A N 1
ATOM 841 C CA . PRO A 1 108 ? 13.788 -4.996 -16.751 1.00 73.12 108 PRO A CA 1
ATOM 842 C C . PRO A 1 108 ? 12.783 -5.583 -15.742 1.00 73.12 108 PRO A C 1
ATOM 844 O O . PRO A 1 108 ? 11.584 -5.542 -16.019 1.00 73.12 108 PRO A O 1
ATOM 847 N N . GLY A 1 109 ? 13.235 -6.145 -14.617 1.00 81.62 109 GLY A N 1
ATOM 848 C CA . GLY A 1 109 ? 12.386 -6.668 -13.553 1.00 81.62 109 GLY A CA 1
ATOM 849 C C . GLY A 1 109 ? 11.427 -5.627 -12.969 1.00 81.62 109 GLY A C 1
ATOM 850 O O . GLY A 1 109 ? 11.745 -4.437 -12.852 1.00 81.62 109 GLY A O 1
ATOM 851 N N . PHE A 1 110 ? 10.236 -6.094 -12.594 1.00 85.62 110 PHE A N 1
ATOM 852 C CA . PHE A 1 110 ? 9.258 -5.298 -11.866 1.00 85.62 110 PHE A CA 1
ATOM 853 C C . PHE A 1 110 ? 9.396 -5.536 -10.366 1.00 85.62 110 PHE A C 1
ATOM 855 O O . PHE A 1 110 ? 9.446 -6.675 -9.902 1.00 85.62 110 PHE A O 1
ATOM 862 N N . TYR A 1 111 ? 9.385 -4.447 -9.610 1.00 85.56 111 TYR A N 1
ATOM 863 C CA . TYR A 1 111 ? 9.518 -4.448 -8.163 1.00 85.56 111 TYR A CA 1
ATOM 864 C C . TYR A 1 111 ? 8.324 -3.764 -7.524 1.00 85.56 111 TYR A C 1
ATOM 866 O O . TYR A 1 111 ? 7.819 -2.757 -8.034 1.00 85.56 111 TYR A O 1
ATOM 874 N N . LEU A 1 112 ? 7.895 -4.305 -6.388 1.00 87.00 112 LEU A N 1
ATOM 875 C CA . LEU A 1 112 ? 6.794 -3.756 -5.614 1.00 87.00 112 LEU A CA 1
ATOM 876 C C . LEU A 1 112 ? 7.324 -3.045 -4.368 1.00 87.00 112 LEU A C 1
ATOM 878 O O . LEU A 1 112 ? 7.916 -3.670 -3.490 1.00 87.00 112 LEU A O 1
ATOM 882 N N . GLY A 1 113 ? 7.077 -1.742 -4.283 1.00 87.69 113 GLY A N 1
ATOM 883 C CA . GLY A 1 113 ? 7.314 -0.945 -3.085 1.00 87.69 113 GLY A CA 1
ATOM 884 C C . GLY A 1 113 ? 6.028 -0.793 -2.280 1.00 87.69 113 GLY A C 1
ATOM 885 O O . GLY A 1 113 ? 5.004 -0.409 -2.846 1.00 87.69 113 GLY A O 1
ATOM 886 N N . LEU A 1 114 ? 6.068 -1.061 -0.974 1.00 90.94 114 LEU A N 1
ATOM 887 C CA . LEU A 1 114 ? 4.905 -0.988 -0.087 1.00 90.94 114 LEU A CA 1
ATOM 888 C C . LEU A 1 114 ? 5.124 0.008 1.055 1.00 90.94 114 LEU A C 1
ATOM 890 O O . LEU A 1 114 ? 6.133 -0.042 1.759 1.00 90.94 114 LEU A O 1
ATOM 894 N N . ALA A 1 115 ? 4.140 0.875 1.284 1.00 91.56 115 ALA A N 1
ATOM 895 C CA . ALA A 1 115 ? 4.064 1.722 2.469 1.00 91.56 115 ALA A CA 1
ATOM 896 C C . ALA A 1 115 ? 2.831 1.362 3.306 1.00 91.56 115 ALA A C 1
ATOM 898 O O . ALA A 1 115 ? 1.698 1.385 2.821 1.00 91.56 115 ALA A O 1
ATOM 899 N N . PHE A 1 116 ? 3.052 1.055 4.586 1.00 94.06 116 PHE A N 1
ATOM 900 C CA . PHE A 1 116 ? 2.018 0.569 5.499 1.00 94.06 116 PHE A CA 1
ATOM 901 C C . PHE A 1 116 ? 1.624 1.644 6.512 1.00 94.06 116 PHE A C 1
ATOM 903 O O . PHE A 1 116 ? 2.448 2.116 7.305 1.00 94.06 116 PHE A O 1
ATOM 910 N N . ILE A 1 117 ? 0.338 2.000 6.537 1.00 95.06 117 ILE A N 1
ATOM 911 C CA . ILE A 1 117 ? -0.223 3.012 7.438 1.00 95.06 117 ILE A CA 1
ATOM 912 C C . ILE A 1 117 ? -1.400 2.413 8.196 1.00 95.06 117 ILE A C 1
ATOM 914 O O . ILE A 1 117 ? -2.406 2.027 7.607 1.00 95.06 117 ILE A O 1
ATOM 918 N N . ASN A 1 118 ? -1.328 2.356 9.523 1.00 96.44 118 ASN A N 1
ATOM 919 C CA . ASN A 1 118 ? -2.435 1.797 10.295 1.00 96.44 118 ASN A CA 1
ATOM 920 C C . ASN A 1 118 ? -3.664 2.725 10.319 1.00 96.44 118 ASN A C 1
ATOM 922 O O . ASN A 1 118 ? -3.604 3.911 9.987 1.00 96.44 118 ASN A O 1
ATOM 926 N N . ALA A 1 119 ? -4.800 2.218 10.803 1.00 94.81 119 ALA A N 1
ATOM 927 C CA . ALA A 1 119 ? -6.062 2.966 10.861 1.00 94.81 119 ALA A CA 1
ATOM 928 C C . ALA A 1 119 ? -6.012 4.245 11.731 1.00 94.81 119 ALA A C 1
ATOM 930 O O . ALA A 1 119 ? -6.934 5.073 11.715 1.00 94.81 119 ALA A O 1
ATOM 931 N N . LYS A 1 120 ? -4.944 4.443 12.515 1.00 94.44 120 LYS A N 1
ATOM 932 C CA . LYS A 1 120 ? -4.701 5.665 13.292 1.00 94.44 120 LYS A CA 1
ATOM 933 C C . LYS A 1 120 ? -3.923 6.726 12.507 1.00 94.44 120 LYS A C 1
ATOM 935 O O . LYS A 1 120 ? -3.830 7.840 13.010 1.00 94.44 120 LYS A O 1
ATOM 940 N N . GLY A 1 121 ? -3.469 6.430 11.290 1.00 92.75 121 GLY A N 1
ATOM 941 C CA . GLY A 1 121 ? -2.601 7.301 10.496 1.00 92.75 121 GLY A CA 1
ATOM 942 C C . GLY A 1 121 ? -1.134 7.221 10.924 1.00 92.75 121 GLY A C 1
ATOM 943 O O . GLY A 1 121 ? -0.380 8.150 10.663 1.00 92.75 121 GLY A O 1
ATOM 944 N N . LEU A 1 122 ? -0.735 6.163 11.640 1.00 92.75 122 LEU A N 1
ATOM 945 C CA . LEU A 1 122 ? 0.666 5.934 11.983 1.00 92.75 122 LEU A CA 1
ATOM 946 C C . LEU A 1 122 ? 1.310 5.110 10.874 1.00 92.75 122 LEU A C 1
ATOM 948 O O . LEU A 1 122 ? 0.821 4.027 10.548 1.00 92.75 122 LEU A O 1
ATOM 952 N N . ARG A 1 123 ? 2.422 5.614 10.341 1.00 91.50 123 ARG A N 1
ATOM 953 C CA . ARG A 1 123 ? 3.295 4.852 9.450 1.00 91.50 123 ARG A CA 1
ATOM 954 C C . ARG A 1 123 ? 3.972 3.740 10.243 1.00 91.50 123 ARG A C 1
ATOM 956 O O . ARG A 1 123 ? 4.576 4.019 11.279 1.00 91.50 123 ARG A O 1
ATOM 963 N N . LEU A 1 124 ? 3.867 2.510 9.758 1.00 91.81 124 LEU A N 1
ATOM 964 C CA . LEU A 1 124 ? 4.507 1.352 10.374 1.00 91.81 124 LEU A CA 1
ATOM 965 C C . LEU A 1 124 ? 5.823 1.013 9.679 1.00 91.81 124 LEU A C 1
ATOM 967 O O . LEU A 1 124 ? 6.848 0.908 10.343 1.00 91.81 124 LEU A O 1
ATOM 971 N N . GLU A 1 125 ? 5.796 0.900 8.352 1.00 88.19 125 GLU A N 1
ATOM 972 C CA . GLU A 1 125 ? 6.926 0.424 7.555 1.00 88.19 125 GLU A CA 1
ATOM 973 C C . GLU A 1 125 ? 6.863 0.982 6.128 1.00 88.19 125 GLU A C 1
ATOM 975 O O . GLU A 1 125 ? 5.782 1.318 5.632 1.00 88.19 125 GLU A O 1
ATOM 980 N N . ILE A 1 126 ? 8.035 1.103 5.505 1.00 85.31 126 ILE A N 1
ATOM 981 C CA . ILE A 1 126 ? 8.205 1.313 4.068 1.00 85.31 126 ILE A CA 1
ATOM 982 C C . ILE A 1 126 ? 9.217 0.266 3.614 1.00 85.31 126 ILE A C 1
ATOM 984 O O . ILE A 1 126 ? 10.342 0.266 4.114 1.00 85.31 126 ILE A O 1
ATOM 988 N N . ASP A 1 127 ? 8.823 -0.576 2.670 1.00 83.31 127 ASP A N 1
ATOM 989 C CA . ASP A 1 127 ? 9.712 -1.522 2.010 1.00 83.31 127 ASP A CA 1
ATOM 990 C C . ASP A 1 127 ? 9.764 -1.179 0.513 1.00 83.31 127 ASP A C 1
ATOM 992 O O . ASP A 1 127 ? 8.778 -1.397 -0.196 1.00 83.31 127 ASP A O 1
ATOM 996 N N . PRO A 1 128 ? 10.863 -0.580 0.020 1.00 72.75 128 PRO A N 1
ATOM 997 C CA . PRO A 1 128 ? 10.983 -0.180 -1.378 1.00 72.75 128 PRO A CA 1
ATOM 998 C C . PRO A 1 128 ? 11.208 -1.365 -2.328 1.00 72.75 128 PRO A C 1
ATOM 1000 O O . PRO A 1 128 ? 11.157 -1.168 -3.539 1.00 72.75 128 PRO A O 1
ATOM 1003 N N . ASN A 1 129 ? 11.466 -2.571 -1.817 1.00 73.31 129 ASN A N 1
ATOM 1004 C CA . ASN A 1 129 ? 11.686 -3.759 -2.631 1.00 73.31 129 ASN A CA 1
ATOM 1005 C C . ASN A 1 129 ? 11.117 -4.995 -1.927 1.00 73.31 129 ASN A C 1
ATOM 1007 O O . ASN A 1 129 ? 11.843 -5.923 -1.564 1.00 73.31 129 ASN A O 1
ATOM 1011 N N . TYR A 1 130 ? 9.794 -5.003 -1.768 1.00 76.94 130 TYR A N 1
ATOM 1012 C CA . TYR A 1 130 ? 9.074 -6.101 -1.128 1.00 76.94 130 TYR A CA 1
ATOM 1013 C C . TYR A 1 130 ? 9.190 -7.416 -1.924 1.00 76.94 130 TYR A C 1
ATOM 1015 O O . TYR A 1 130 ? 8.929 -8.505 -1.411 1.00 76.94 130 TYR A O 1
ATOM 1023 N N . GLY A 1 131 ? 9.604 -7.334 -3.189 1.00 79.06 131 GLY A N 1
ATOM 1024 C CA . GLY A 1 131 ? 9.935 -8.481 -4.016 1.00 79.06 131 GLY A CA 1
ATOM 1025 C C . GLY A 1 131 ? 10.003 -8.132 -5.496 1.00 79.06 131 GLY A C 1
ATOM 1026 O O . GLY A 1 131 ? 9.516 -7.085 -5.932 1.00 79.06 131 GLY A O 1
ATOM 1027 N N . GLU A 1 132 ? 10.594 -9.050 -6.254 1.00 83.75 132 GLU A N 1
ATOM 1028 C CA . GLU A 1 132 ? 10.519 -9.082 -7.711 1.00 83.75 132 GLU A CA 1
ATOM 1029 C C . GLU A 1 132 ? 9.276 -9.872 -8.132 1.00 83.75 132 GLU A C 1
ATOM 1031 O O . GLU A 1 132 ? 8.987 -10.930 -7.566 1.00 83.75 132 GLU A O 1
ATOM 1036 N N . PHE A 1 133 ? 8.547 -9.357 -9.118 1.00 83.19 133 PHE A N 1
ATOM 1037 C CA . PHE A 1 133 ? 7.310 -9.951 -9.614 1.00 83.19 133 PHE A CA 1
ATOM 1038 C C . PHE A 1 133 ? 7.296 -9.955 -11.141 1.00 83.19 133 PHE A C 1
ATOM 1040 O O . PHE A 1 133 ? 7.837 -9.064 -11.797 1.00 83.19 133 PHE A O 1
ATOM 1047 N N . THR A 1 134 ? 6.616 -10.933 -11.727 1.00 84.81 134 THR A N 1
ATOM 1048 C CA . THR A 1 134 ? 6.161 -10.831 -13.115 1.00 84.81 134 THR A CA 1
ATOM 1049 C C . THR A 1 134 ? 4.880 -10.002 -13.180 1.00 84.81 134 THR A C 1
ATOM 1051 O O . THR A 1 134 ? 4.115 -9.930 -12.218 1.00 84.81 134 THR A O 1
ATOM 1054 N N . LEU A 1 135 ? 4.612 -9.376 -14.328 1.00 81.62 135 LEU A N 1
ATOM 1055 C CA . LEU A 1 135 ? 3.421 -8.537 -14.481 1.00 81.62 135 LEU A CA 1
ATOM 1056 C C . LEU A 1 135 ? 2.115 -9.325 -14.260 1.00 81.62 135 LEU A C 1
ATOM 1058 O O . LEU A 1 135 ? 1.179 -8.812 -13.652 1.00 81.62 135 LEU A O 1
ATOM 1062 N N . ASP A 1 136 ? 2.078 -10.591 -14.682 1.00 86.31 136 ASP A N 1
ATOM 1063 C CA . ASP A 1 136 ? 0.910 -11.470 -14.538 1.00 86.31 136 ASP A CA 1
ATOM 1064 C C . ASP A 1 136 ? 0.619 -11.872 -13.079 1.00 86.31 136 ASP A C 1
ATOM 1066 O O . ASP A 1 136 ? -0.489 -12.309 -12.767 1.00 86.31 136 ASP A O 1
ATOM 1070 N N . GLU A 1 137 ? 1.596 -11.732 -12.177 1.00 85.06 137 GLU A N 1
ATOM 1071 C CA . GLU A 1 137 ? 1.434 -11.997 -10.740 1.00 85.06 137 GLU A CA 1
ATOM 1072 C C . GLU A 1 137 ? 0.847 -10.800 -9.985 1.00 85.06 137 GLU A C 1
ATOM 1074 O O . GLU A 1 137 ? 0.391 -10.947 -8.849 1.00 85.06 137 GLU A O 1
ATOM 1079 N N . LEU A 1 138 ? 0.841 -9.617 -10.604 1.00 84.69 138 LEU A N 1
ATOM 1080 C CA . LEU A 1 138 ? 0.363 -8.394 -9.978 1.00 84.69 138 LEU A CA 1
ATOM 1081 C C . LEU A 1 138 ? -1.146 -8.210 -10.183 1.00 84.69 138 LEU A C 1
ATOM 1083 O O . LEU A 1 138 ? -1.671 -8.514 -11.259 1.00 84.69 138 LEU A O 1
ATOM 1087 N N . PRO A 1 139 ? -1.853 -7.635 -9.191 1.00 86.94 139 PRO A N 1
ATOM 1088 C CA . PRO A 1 139 ? -3.204 -7.128 -9.392 1.00 86.94 139 PRO A CA 1
ATOM 1089 C C . PRO A 1 139 ? -3.266 -6.172 -10.588 1.00 86.94 139 PRO A C 1
ATOM 1091 O O . PRO A 1 139 ? -2.370 -5.347 -10.778 1.00 86.94 139 PRO A O 1
ATOM 1094 N N . SER A 1 140 ? -4.342 -6.252 -11.371 1.00 89.06 140 SER A N 1
ATOM 1095 C CA . SER A 1 140 ? -4.516 -5.463 -12.601 1.00 89.06 140 SER A CA 1
ATOM 1096 C C . SER A 1 140 ? -4.442 -3.948 -12.389 1.00 89.06 140 SER A C 1
ATOM 1098 O O . SER A 1 140 ? -4.082 -3.208 -13.295 1.00 89.06 140 SER A O 1
ATOM 1100 N N . GLU A 1 141 ? -4.755 -3.474 -11.187 1.00 89.00 141 GLU A N 1
ATOM 1101 C CA . GLU A 1 141 ? -4.696 -2.070 -10.782 1.00 89.00 141 GLU A CA 1
ATOM 1102 C C . GLU A 1 141 ? -3.264 -1.534 -10.696 1.00 89.00 141 GLU A C 1
ATOM 1104 O O . GLU A 1 141 ? -3.055 -0.324 -10.688 1.00 89.00 141 GLU A O 1
ATOM 1109 N N . LEU A 1 142 ? -2.285 -2.435 -10.605 1.00 87.75 142 LEU A N 1
ATOM 1110 C CA . LEU A 1 142 ? -0.863 -2.120 -10.635 1.00 87.75 142 LEU A CA 1
ATOM 1111 C C . LEU A 1 142 ? -0.252 -2.341 -12.018 1.00 87.75 142 LEU A C 1
ATOM 1113 O O . LEU A 1 142 ? 0.942 -2.111 -12.177 1.00 87.75 142 LEU A O 1
ATOM 1117 N N . HIS A 1 143 ? -1.021 -2.777 -13.020 1.00 88.94 143 HIS A N 1
ATOM 1118 C CA . HIS A 1 143 ? -0.482 -2.924 -14.368 1.00 88.94 143 HIS A CA 1
ATOM 1119 C C . HIS A 1 143 ? -0.219 -1.530 -14.948 1.00 88.94 143 HIS A C 1
ATOM 1121 O O . HIS A 1 143 ? -1.099 -0.668 -14.870 1.00 88.94 143 HIS A O 1
ATOM 1127 N N . PRO A 1 144 ? 0.982 -1.278 -15.499 1.00 80.75 144 PRO A N 1
ATOM 1128 C CA . PRO A 1 144 ? 1.262 -0.005 -16.134 1.00 80.75 144 PRO A CA 1
ATOM 1129 C C . PRO A 1 144 ? 0.300 0.195 -17.298 1.00 80.75 144 PRO A C 1
ATOM 1131 O O . PRO A 1 144 ? -0.056 -0.757 -17.997 1.00 80.75 144 PRO A O 1
ATOM 1134 N N . ASP A 1 145 ? -0.108 1.444 -17.504 1.00 73.31 145 ASP A N 1
ATOM 1135 C CA . ASP A 1 145 ? -0.869 1.802 -18.692 1.00 73.31 145 ASP A CA 1
ATOM 1136 C C . ASP A 1 145 ? -0.018 1.444 -19.928 1.00 73.31 145 ASP A C 1
ATOM 1138 O O . ASP A 1 145 ? 1.134 1.887 -20.011 1.00 73.31 145 ASP A O 1
ATOM 1142 N N . PRO A 1 146 ? -0.524 0.610 -20.858 1.00 66.81 146 PRO A N 1
ATOM 1143 C CA . PRO A 1 146 ? 0.230 0.195 -22.038 1.00 66.81 146 PRO A CA 1
ATOM 1144 C C . PRO A 1 146 ? 0.666 1.370 -22.924 1.00 66.81 146 PRO A C 1
ATOM 1146 O O . PRO A 1 146 ? 1.582 1.195 -23.724 1.00 66.81 146 PRO A O 1
ATOM 1149 N N . ASP A 1 147 ? 0.050 2.547 -22.772 1.00 64.31 147 ASP A N 1
ATOM 1150 C CA . ASP A 1 147 ? 0.379 3.758 -23.527 1.00 64.31 147 ASP A CA 1
ATOM 1151 C C . ASP A 1 147 ? 1.416 4.663 -22.817 1.00 64.31 147 ASP A C 1
ATOM 1153 O O . ASP A 1 147 ? 1.742 5.744 -23.316 1.00 64.31 147 ASP A O 1
ATOM 1157 N N . TYR A 1 148 ? 1.941 4.256 -21.654 1.00 54.91 148 TYR A N 1
ATOM 1158 C CA . TYR A 1 148 ? 2.911 5.027 -20.868 1.00 54.91 148 TYR A CA 1
ATOM 1159 C C . TYR A 1 148 ? 4.360 4.686 -21.276 1.00 54.91 148 TYR A C 1
ATOM 1161 O O . TYR A 1 148 ? 5.034 3.885 -20.621 1.00 54.91 148 TYR A O 1
ATOM 1169 N N . GLU A 1 149 ? 4.835 5.291 -22.373 1.00 51.09 149 GLU A N 1
ATOM 1170 C CA . GLU A 1 149 ? 6.256 5.306 -22.791 1.00 51.09 149 GLU A CA 1
ATOM 1171 C C . GLU A 1 149 ? 7.010 6.554 -22.304 1.00 51.09 149 GLU A C 1
ATOM 1173 O O . GLU A 1 149 ? 6.527 7.690 -22.534 1.00 51.09 149 GLU A O 1
#

Foldseek 3Di:
DDDDDDDDDDDDDPPPPPPPVPPPPPPVPQPLQRQQVPDDAVDPQKAWDPDPVVADPLQVVLVVVPPPDCVCVVQFKDWFAKTKIFGDDPNHTFWIKIWTWIATPVGRWIFIWIWTATSVSDTDDTDHGPDTDDLVPHDPNNRGDPPPD

Secondary structure (DSSP, 8-state):
-------------------------------HHHHHHT--TTSTTEEE-S-GGGS-HHHHHHHTT----GGGTTTSEEEEEEEEEEEEETTEEEEEEEEEEEEESS---EEEEEEEEETTS-EEEEETTS-EE-GGGS-GGGSPPTT--

Sequence (149 aa):
MKNLMFVFAMLTSVVFVNHAQAQQLELPFKSADQVLLSTMPGDANARYINNVSSLPSKVVKAFDQVDLPFEMGDGYYNYRAGAFYEVTDNGVVVGYIEANLMTYTEDPGFYLGLAFINAKGLRLEIDPNYGEFTLDELPSELHPDPDYE

pLDDT: mean 76.43, std 19.45, range [36.5, 97.25]